Protein AF-A0A067SE62-F1 (afdb_monomer)

Solvent-accessible surface area (backbone atoms only — not comparable to full-atom values): 10789 Å² total; per-residue (Å²): 136,83,83,83,83,81,80,84,72,85,83,83,76,89,75,76,88,80,76,86,76,80,84,86,85,81,83,83,90,75,87,86,83,80,88,85,81,91,82,82,88,75,92,80,85,81,87,78,97,79,78,83,80,63,85,71,52,80,81,38,50,76,70,66,64,79,38,64,70,52,56,50,48,40,60,74,68,62,60,67,89,57,60,67,95,81,40,84,58,52,61,57,51,50,52,51,52,53,58,64,26,71,72,33,28,74,67,50,44,83,46,80,89,42,44,49,62,61,41,44,52,52,16,47,75,69,68,58,72,59,65,64,68,58,55,60,51,41,63,12,40,52,13,71,68,35,63,82,59,26,35,32,79,61,44,64,71,75,66,66,126

pLDDT: mean 72.22, std 21.75, range [31.7, 97.0]

Foldseek 3Di:
DDDDDDDDDDDPDPDDPPDDDDDDDDDDDDDDDDDDDDDDDDDDDDDDPDDPPPVPQVPFAADDLVPVVLVVVCVVVVLDQDDDVNDTDGSLLSVLLVCQDPVVCVQQNHFAPHWPLVSQVSSVVVVSCDPVSLVSQLRHSCNPPPCSNGGRVCNCVVVDD

Secondary structure (DSSP, 8-state):
-PPPPP-PPP-------------------PPPPP--------------------TTGGGSPPP-TT-HHHHHHHHHTT----EETTEEPPHHHHHHHHHTSHHHHHHH---TTSBHHHHHHHHHHTT----HHHHHHHTSHHHHH-HHHHB-TTHHHHS--

Sequence (161 aa):
MPPKKQKEGPLMSYFAVRREVKPIVKKPKVAVQKLGPEVTVKSSKSLNEEERVNCDNDALPFLDEHHPSIVQFTKKYQIGMKRIGGSKLSPAETVLVWFDGWYSDLKYGPGVGMLRVDRWERAQMLGLDPPQIVKTILETKQGVGLYRIREHCMTALVYGN

Mean predicted aligned error: 16.64 Å

Structure (mmCIF, N/CA/C/O backbone):
data_AF-A0A067SE62-F1
#
_entry.id   AF-A0A067SE62-F1
#
loop_
_atom_site.group_PDB
_atom_site.id
_atom_site.type_symbol
_atom_site.label_atom_id
_atom_site.label_alt_id
_atom_site.label_comp_id
_atom_site.label_asym_id
_atom_site.label_entity_id
_atom_site.label_seq_id
_atom_site.pdbx_PDB_ins_code
_atom_site.Cartn_x
_atom_site.Cartn_y
_atom_site.Cartn_z
_atom_site.occupancy
_atom_site.B_iso_or_equiv
_atom_site.auth_seq_id
_atom_site.auth_comp_id
_atom_site.auth_asym_id
_atom_site.auth_atom_id
_atom_site.pdbx_PDB_model_num
ATOM 1 N N . MET A 1 1 ? 31.709 -16.375 53.195 1.00 53.09 1 MET A N 1
ATOM 2 C CA . MET A 1 1 ? 30.730 -15.703 52.310 1.00 53.09 1 MET A CA 1
ATOM 3 C C . MET A 1 1 ? 29.645 -16.705 51.939 1.00 53.09 1 MET A C 1
ATOM 5 O O . MET A 1 1 ? 30.006 -17.730 51.375 1.00 53.09 1 MET A O 1
ATOM 9 N N . PRO A 1 2 ? 28.363 -16.485 52.272 1.00 58.62 2 PRO A N 1
ATOM 10 C CA . PRO A 1 2 ? 27.288 -17.363 51.812 1.00 58.62 2 PRO A CA 1
ATOM 11 C C . PRO A 1 2 ? 26.826 -16.978 50.388 1.00 58.62 2 PRO A C 1
ATOM 13 O O . PRO A 1 2 ? 26.856 -15.790 50.045 1.00 58.62 2 PRO A O 1
ATOM 16 N N . PRO A 1 3 ? 26.394 -17.938 49.549 1.00 57.59 3 PRO A N 1
ATOM 17 C CA . PRO A 1 3 ? 25.921 -17.651 48.198 1.00 57.59 3 PRO A CA 1
ATOM 18 C C . PRO A 1 3 ? 24.547 -16.963 48.215 1.00 57.59 3 PRO A C 1
ATOM 20 O O . PRO A 1 3 ? 23.654 -17.300 48.996 1.00 57.59 3 PRO A O 1
ATOM 23 N N . LYS A 1 4 ? 24.390 -15.963 47.340 1.00 60.66 4 LYS A N 1
ATOM 24 C CA . LYS A 1 4 ? 23.170 -15.162 47.176 1.00 60.66 4 LYS A CA 1
ATOM 25 C C . LYS A 1 4 ? 22.045 -16.032 46.600 1.00 60.66 4 LYS A C 1
ATOM 27 O O . LYS A 1 4 ? 22.181 -16.573 45.509 1.00 60.66 4 LYS A O 1
ATOM 32 N N . LYS A 1 5 ? 20.924 -16.121 47.325 1.00 55.75 5 LYS A N 1
ATOM 33 C CA . LYS A 1 5 ? 19.667 -16.733 46.865 1.00 55.75 5 LYS A CA 1
ATOM 34 C C . LYS A 1 5 ? 19.130 -15.967 45.651 1.00 55.75 5 LYS A C 1
ATOM 36 O O . LYS A 1 5 ? 18.825 -14.779 45.765 1.00 55.75 5 LYS A O 1
ATOM 41 N N . GLN A 1 6 ? 19.001 -16.643 44.513 1.00 53.50 6 GLN A N 1
ATOM 42 C CA . GLN A 1 6 ? 18.228 -16.158 43.372 1.00 53.50 6 GLN A CA 1
ATOM 43 C C . GLN A 1 6 ? 16.741 -16.228 43.745 1.00 53.50 6 GLN A C 1
ATOM 45 O O . GLN A 1 6 ? 16.255 -17.262 44.194 1.00 53.50 6 GLN A O 1
ATOM 50 N N . LYS A 1 7 ? 16.036 -15.098 43.643 1.00 54.22 7 LYS A N 1
ATOM 51 C CA . LYS A 1 7 ? 14.581 -15.039 43.800 1.00 54.22 7 LYS A CA 1
ATOM 52 C C . LYS A 1 7 ? 13.967 -15.305 42.430 1.00 54.22 7 LYS A C 1
ATOM 54 O O . LYS A 1 7 ? 14.077 -14.458 41.547 1.00 54.22 7 LYS A O 1
ATOM 59 N N . GLU A 1 8 ? 13.365 -16.473 42.257 1.00 53.00 8 GLU A N 1
ATOM 60 C CA . GLU A 1 8 ? 12.532 -16.778 41.096 1.00 53.00 8 GLU A CA 1
ATOM 61 C C . GLU A 1 8 ? 11.264 -15.916 41.167 1.00 53.00 8 GLU A C 1
ATOM 63 O O . GLU A 1 8 ? 10.529 -15.939 42.157 1.00 53.00 8 GLU A O 1
ATOM 68 N N . GLY A 1 9 ? 11.066 -15.068 40.157 1.00 50.00 9 GLY A N 1
ATOM 69 C CA . GLY A 1 9 ? 9.851 -14.273 40.002 1.00 50.00 9 GLY A CA 1
ATOM 70 C C . GLY A 1 9 ? 8.692 -15.131 39.474 1.00 50.00 9 GLY A C 1
ATOM 71 O O . GLY A 1 9 ? 8.941 -16.167 38.857 1.00 50.00 9 GLY A O 1
ATOM 72 N N . PRO A 1 10 ? 7.426 -14.729 39.687 1.00 54.22 10 PRO A N 1
ATOM 73 C CA . PRO A 1 10 ? 6.280 -15.561 39.337 1.00 54.22 10 PRO A CA 1
ATOM 74 C C . PRO A 1 10 ? 6.151 -15.737 37.821 1.00 54.22 10 PRO A C 1
ATOM 76 O O . PRO A 1 10 ? 6.066 -14.763 37.070 1.00 54.22 10 PRO A O 1
ATOM 79 N N . LEU A 1 11 ? 6.098 -16.996 37.387 1.00 52.91 11 LEU A N 1
ATOM 80 C CA . LEU A 1 11 ? 5.801 -17.405 36.020 1.00 52.91 11 LEU A CA 1
ATOM 81 C C . LEU A 1 11 ? 4.348 -17.005 35.696 1.00 52.91 11 LEU A C 1
ATOM 83 O O . LEU A 1 11 ? 3.404 -17.634 36.170 1.00 52.91 11 LEU A O 1
ATOM 87 N N . MET A 1 12 ? 4.154 -15.925 34.934 1.00 44.88 12 MET A N 1
ATOM 88 C CA . MET A 1 12 ? 2.826 -15.497 34.480 1.00 44.88 12 MET A CA 1
ATOM 89 C C . MET A 1 12 ? 2.251 -16.537 33.513 1.00 44.88 12 MET A C 1
ATOM 91 O O . MET A 1 12 ? 2.677 -16.669 32.366 1.00 44.88 12 MET A O 1
ATOM 95 N N . SER A 1 13 ? 1.284 -17.302 34.007 1.00 49.16 13 SER A N 1
ATOM 96 C CA . SER A 1 13 ? 0.578 -18.351 33.286 1.00 49.16 13 SER A CA 1
ATOM 97 C C . SER A 1 13 ? -0.427 -17.749 32.292 1.00 49.16 13 SER A C 1
ATOM 99 O O . SER A 1 13 ? -1.484 -17.260 32.688 1.00 49.16 13 SER A O 1
ATOM 101 N N . TYR A 1 14 ? -0.125 -17.809 30.994 1.00 41.81 14 TYR A N 1
ATOM 102 C CA . TYR A 1 14 ? -1.003 -17.364 29.899 1.00 41.81 14 TYR A CA 1
ATOM 103 C C . TYR A 1 14 ? -2.140 -18.364 29.594 1.00 41.81 14 TYR A C 1
ATOM 105 O O . TYR A 1 14 ? -2.350 -18.759 28.446 1.00 41.81 14 TYR A O 1
ATOM 113 N N . PHE A 1 15 ? -2.894 -18.801 30.606 1.00 43.06 15 PHE A N 1
ATOM 114 C CA . PHE A 1 15 ? -4.049 -19.673 30.387 1.00 43.06 15 PHE A CA 1
ATOM 115 C C . PHE A 1 15 ? -5.343 -18.875 30.157 1.00 43.06 15 PHE A C 1
ATOM 117 O O . PHE A 1 15 ? -5.888 -18.245 31.054 1.00 43.06 15 PHE A O 1
ATOM 124 N N . ALA A 1 16 ? -5.836 -18.998 28.922 1.00 47.34 16 ALA A N 1
ATOM 125 C CA . ALA A 1 16 ? -7.239 -19.188 28.548 1.00 47.34 16 ALA A CA 1
ATOM 126 C C . ALA A 1 16 ? -8.273 -18.107 28.929 1.00 47.34 16 ALA A C 1
ATOM 128 O O . ALA A 1 16 ? -9.046 -18.258 29.870 1.00 47.34 16 ALA A O 1
ATOM 129 N N . VAL A 1 17 ? -8.462 -17.127 28.038 1.00 43.50 17 VAL A N 1
ATOM 130 C CA . VAL A 1 17 ? -9.780 -16.491 27.861 1.00 43.50 17 VAL A CA 1
ATOM 131 C C . VAL A 1 17 ? -10.549 -17.292 26.804 1.00 43.50 17 VAL A C 1
ATOM 133 O O . VAL A 1 17 ? -10.515 -16.980 25.614 1.00 43.50 17 VAL A O 1
ATOM 136 N N . ARG A 1 18 ? -11.236 -18.364 27.223 1.00 47.91 18 ARG A N 1
ATOM 137 C CA . ARG A 1 18 ? -12.274 -18.999 26.394 1.00 47.91 18 ARG A CA 1
ATOM 138 C C . ARG A 1 18 ? -13.473 -18.052 26.345 1.00 47.91 18 ARG A C 1
ATOM 140 O O . ARG A 1 18 ? -14.245 -17.982 27.294 1.00 47.91 18 ARG A O 1
ATOM 147 N N . ARG A 1 19 ? -13.635 -17.309 25.247 1.00 52.38 19 ARG A N 1
ATOM 148 C CA . ARG A 1 19 ? -14.911 -16.647 24.945 1.00 52.38 19 ARG A CA 1
ATOM 149 C C . ARG A 1 19 ? -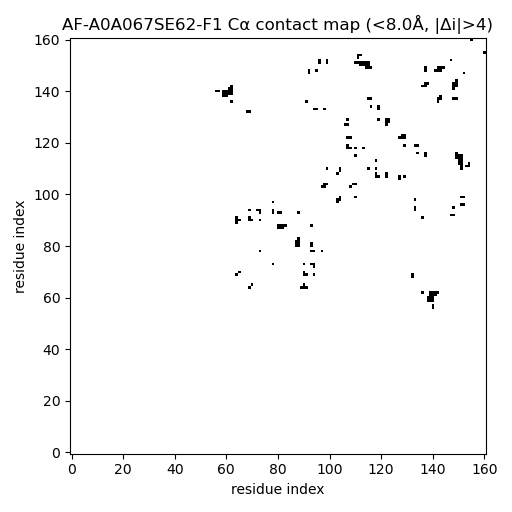15.868 -17.703 24.406 1.00 52.38 19 ARG A C 1
ATOM 151 O O . ARG A 1 19 ? -15.628 -18.263 23.340 1.00 52.38 19 ARG A O 1
ATOM 158 N N . GLU A 1 20 ? -16.930 -17.983 25.149 1.00 43.41 20 GLU A N 1
ATOM 159 C CA . GLU A 1 20 ? -18.038 -18.803 24.668 1.00 43.41 20 GLU A CA 1
ATOM 160 C C . GLU A 1 20 ? -18.758 -18.066 23.533 1.00 43.41 20 GLU A C 1
ATOM 162 O O . GLU A 1 20 ? -19.460 -17.077 23.748 1.00 43.41 20 GLU A O 1
ATOM 167 N N . VAL A 1 21 ? -18.564 -18.534 22.300 1.00 46.62 21 VAL A N 1
ATOM 168 C CA . VAL A 1 21 ? -19.344 -18.082 21.147 1.00 46.62 21 VAL A CA 1
ATOM 169 C C . VAL A 1 21 ? -20.604 -18.939 21.089 1.00 46.62 21 VAL A C 1
ATOM 171 O O . VAL A 1 21 ? -20.550 -20.128 20.778 1.00 46.62 21 VAL A O 1
ATOM 174 N N . LYS A 1 22 ? -21.750 -18.335 21.410 1.00 52.16 22 LYS A N 1
ATOM 175 C CA . LYS A 1 22 ? -23.065 -18.965 21.240 1.00 52.16 22 LYS A CA 1
ATOM 176 C C . LYS A 1 22 ? -23.335 -19.179 19.738 1.00 52.16 22 LYS A C 1
ATOM 178 O O . LYS A 1 22 ? -23.144 -18.239 18.964 1.00 52.16 22 LYS A O 1
ATOM 183 N N . PRO A 1 23 ? -23.783 -20.369 19.300 1.00 45.47 23 PRO A N 1
ATOM 184 C CA . PRO A 1 23 ? -24.020 -20.642 17.887 1.00 45.47 23 PRO A CA 1
ATOM 185 C C . PRO A 1 23 ? -25.265 -19.902 17.382 1.00 45.47 23 PRO A C 1
ATOM 187 O O . PRO A 1 23 ? -26.371 -20.090 17.888 1.00 45.47 23 PRO A O 1
ATOM 190 N N . ILE A 1 24 ? -25.090 -19.081 16.345 1.00 49.88 24 ILE A N 1
ATOM 191 C CA . ILE A 1 24 ? -26.193 -18.466 15.600 1.00 49.88 24 ILE A CA 1
ATOM 192 C C . ILE A 1 24 ? -26.730 -19.508 14.615 1.00 49.88 24 ILE A C 1
ATOM 194 O O . ILE A 1 24 ? -26.132 -19.793 13.579 1.00 49.88 24 ILE A O 1
ATOM 198 N N . VAL A 1 25 ? -27.877 -20.094 14.952 1.00 45.34 25 VAL A N 1
ATOM 199 C CA . VAL A 1 25 ? -28.676 -20.921 14.043 1.00 45.34 25 VAL A CA 1
ATOM 200 C C . VAL A 1 25 ? -29.642 -20.012 13.289 1.00 45.34 25 VAL A C 1
ATOM 202 O O . VAL A 1 25 ? -30.468 -19.357 13.921 1.00 45.34 25 VAL A O 1
ATOM 205 N N . LYS A 1 26 ? -29.560 -20.018 11.951 1.00 45.75 26 LYS A N 1
ATOM 206 C CA . LYS A 1 26 ? -30.680 -20.220 11.000 1.00 45.75 26 LYS A CA 1
ATOM 207 C C . LYS A 1 26 ? -30.191 -19.983 9.562 1.00 45.75 26 LYS A C 1
ATOM 209 O O . LYS A 1 26 ? -30.014 -18.850 9.132 1.00 45.75 26 LYS A O 1
ATOM 214 N N . LYS A 1 27 ? -29.993 -21.075 8.814 1.00 47.47 27 LYS A N 1
ATOM 215 C CA . LYS A 1 27 ? -29.837 -21.056 7.350 1.00 47.47 27 LYS A CA 1
ATOM 216 C C . LYS A 1 27 ? -31.230 -20.999 6.700 1.00 47.47 27 LYS A C 1
ATOM 218 O O . LYS A 1 27 ? -32.090 -21.779 7.118 1.00 47.47 27 LYS A O 1
ATOM 223 N N . PRO A 1 28 ? -31.472 -20.155 5.684 1.00 43.91 28 PRO A N 1
ATOM 224 C CA . PRO A 1 28 ? -32.659 -20.279 4.848 1.00 43.91 28 PRO A CA 1
ATOM 225 C C . PRO A 1 28 ? -32.554 -21.514 3.936 1.00 43.91 28 PRO A C 1
ATOM 227 O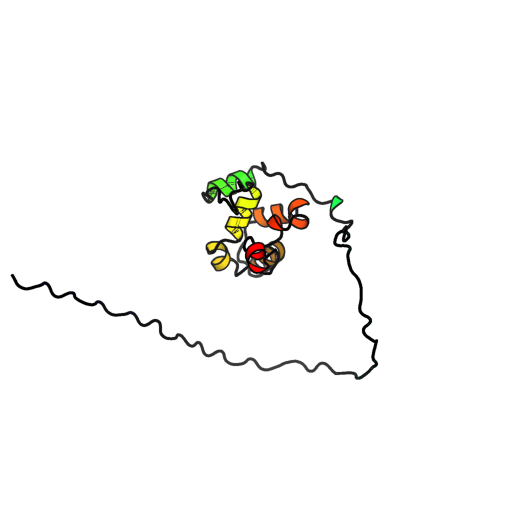 O . PRO A 1 28 ? -31.497 -21.819 3.384 1.00 43.91 28 PRO A O 1
ATOM 230 N N . LYS A 1 29 ? -33.672 -22.239 3.810 1.00 41.25 29 LYS A N 1
ATOM 231 C CA . LYS A 1 29 ? -33.862 -23.372 2.896 1.00 41.25 29 LYS A CA 1
ATOM 232 C C . LYS A 1 29 ? -33.800 -22.867 1.451 1.00 41.25 29 LYS A C 1
ATOM 234 O O . LYS A 1 29 ? -34.710 -22.163 1.026 1.00 41.25 29 LYS A O 1
ATOM 239 N N . VAL A 1 30 ? -32.781 -23.267 0.696 1.00 41.34 30 VAL A N 1
ATOM 240 C CA . VAL A 1 30 ? -32.791 -23.173 -0.771 1.00 41.34 30 VAL A CA 1
ATOM 241 C C . VAL A 1 30 ? -33.040 -24.572 -1.323 1.00 41.34 30 VAL A C 1
ATOM 243 O O . VAL A 1 30 ? -32.396 -25.539 -0.917 1.00 41.34 30 VAL A O 1
ATOM 246 N N . ALA A 1 31 ? -34.053 -24.669 -2.178 1.00 40.59 31 ALA A N 1
ATOM 247 C CA . ALA A 1 31 ? -34.535 -25.902 -2.773 1.00 40.59 31 ALA A CA 1
ATOM 248 C C . ALA A 1 31 ? -33.483 -26.530 -3.700 1.00 40.59 31 ALA A C 1
ATOM 250 O O . ALA A 1 31 ? -32.920 -25.869 -4.569 1.00 40.59 31 ALA A O 1
ATOM 251 N N . VAL A 1 32 ? -33.255 -27.828 -3.509 1.00 38.97 32 VAL A N 1
ATOM 252 C CA . VAL A 1 32 ? -32.447 -28.692 -4.372 1.00 38.97 32 VAL A CA 1
ATOM 253 C C . VAL A 1 32 ? -33.332 -29.191 -5.514 1.00 38.97 32 VAL A C 1
ATOM 255 O O . VAL A 1 32 ? -34.332 -29.860 -5.257 1.00 38.97 32 VAL A O 1
ATOM 258 N N . GLN A 1 33 ? -32.950 -28.914 -6.760 1.00 44.31 33 GLN A N 1
ATOM 259 C CA . GLN A 1 33 ? -33.419 -29.660 -7.933 1.00 44.31 33 GLN A CA 1
ATOM 260 C C . GLN A 1 33 ? -32.297 -30.607 -8.393 1.00 44.31 33 GLN A C 1
ATOM 262 O O . GLN A 1 33 ? -31.120 -30.253 -8.361 1.00 44.31 33 GLN A O 1
ATOM 267 N N . LYS A 1 34 ? -32.664 -31.850 -8.717 1.00 41.28 34 LYS A N 1
ATOM 268 C CA . LYS A 1 34 ? -31.783 -33.005 -8.964 1.00 41.28 34 LYS A CA 1
ATOM 269 C C . LYS A 1 34 ? -31.513 -33.234 -10.465 1.00 41.28 34 LYS A C 1
ATOM 271 O O . LYS A 1 34 ? -32.479 -33.248 -11.213 1.00 41.28 34 LYS A O 1
ATOM 276 N N . LEU A 1 35 ? -30.244 -33.582 -10.768 1.00 35.53 35 LEU A N 1
ATOM 277 C CA . LEU A 1 35 ? -29.695 -34.593 -11.724 1.00 35.53 35 LEU A CA 1
ATOM 278 C C . LEU A 1 35 ? -30.007 -34.428 -13.233 1.00 35.53 35 LEU A C 1
ATOM 280 O O . LEU A 1 35 ? -31.152 -34.206 -13.586 1.00 35.53 35 LEU A O 1
ATOM 284 N N . GLY A 1 36 ? -29.101 -34.595 -14.211 1.00 34.75 36 GLY A N 1
ATOM 285 C CA . GLY A 1 36 ? -27.699 -35.066 -14.354 1.00 34.75 36 GLY A CA 1
ATOM 286 C C . GLY A 1 36 ? -27.282 -34.860 -15.843 1.00 34.75 36 GLY A C 1
ATOM 287 O O . GLY A 1 36 ? -27.880 -33.982 -16.463 1.00 34.75 36 GLY A O 1
ATOM 288 N N . PRO A 1 37 ? -26.394 -35.652 -16.494 1.00 47.47 37 PRO A N 1
ATOM 289 C CA . PRO A 1 37 ? -25.298 -36.492 -16.007 1.00 47.47 37 PRO A CA 1
ATOM 290 C C . PRO A 1 37 ? -23.900 -36.091 -16.568 1.00 47.47 37 PRO A C 1
ATOM 292 O O . PRO A 1 37 ? -23.769 -35.417 -17.583 1.00 47.47 37 PRO A O 1
ATOM 295 N N . GLU A 1 38 ? -22.866 -36.542 -15.855 1.00 34.44 38 GLU A N 1
ATOM 296 C CA . GLU A 1 38 ? -21.595 -37.104 -16.352 1.00 34.44 38 GLU A CA 1
ATOM 297 C C . GLU A 1 38 ? -20.992 -36.556 -17.666 1.00 34.44 38 GLU A C 1
ATOM 299 O O . GLU A 1 38 ? -21.341 -36.982 -18.764 1.00 34.44 38 GLU A O 1
ATOM 304 N N . VAL A 1 39 ? -19.973 -35.694 -17.547 1.00 34.25 39 VAL A N 1
ATOM 305 C CA . VAL A 1 39 ? -19.010 -35.451 -18.632 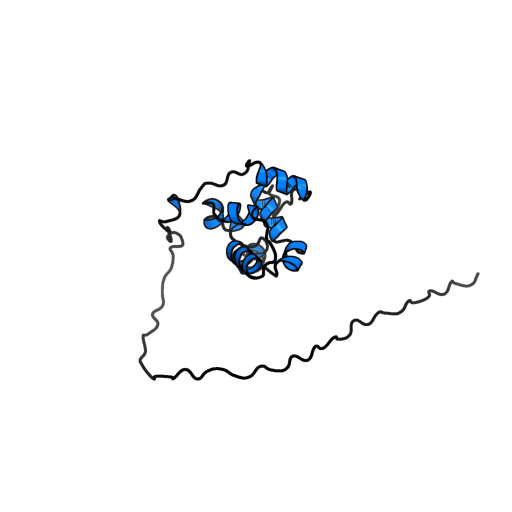1.00 34.25 39 VAL A CA 1
ATOM 306 C C . VAL A 1 39 ? -17.629 -35.901 -18.173 1.00 34.25 39 VAL A C 1
ATOM 308 O O . VAL A 1 39 ? -17.034 -35.369 -17.237 1.00 34.25 39 VAL A O 1
ATOM 311 N N . THR A 1 40 ? -17.164 -36.934 -18.862 1.00 31.70 40 THR A N 1
ATOM 312 C CA . THR A 1 40 ? -15.870 -37.602 -18.773 1.00 31.70 40 THR A CA 1
ATOM 313 C C . THR A 1 40 ? -14.683 -36.644 -18.735 1.00 31.70 40 THR A C 1
ATOM 315 O O . THR A 1 40 ? -14.478 -35.837 -19.641 1.00 31.70 40 THR A O 1
ATOM 318 N N . VAL A 1 41 ? -13.845 -36.845 -17.720 1.00 36.62 41 VAL A N 1
ATOM 319 C CA . VAL A 1 41 ? -12.475 -36.342 -17.622 1.00 36.62 41 VAL A CA 1
ATOM 320 C C . VAL A 1 41 ? -11.660 -36.872 -18.803 1.00 36.62 41 VAL A C 1
ATOM 322 O O . VAL A 1 41 ? -11.477 -38.081 -18.945 1.00 36.62 41 VAL A O 1
ATOM 325 N N . LYS A 1 42 ? -11.118 -35.969 -19.624 1.00 34.19 42 LYS A N 1
ATOM 326 C CA . LYS A 1 42 ? -9.979 -36.265 -20.497 1.00 34.19 42 LYS A CA 1
ATOM 327 C C . LYS A 1 42 ? -8.799 -35.391 -20.103 1.00 34.19 42 LYS A C 1
ATOM 329 O O . LYS A 1 42 ? -8.780 -34.184 -20.305 1.00 34.19 42 LYS A O 1
ATOM 334 N N . SER A 1 43 ? -7.826 -36.078 -19.520 1.00 35.22 43 SER A N 1
ATOM 335 C CA . SER A 1 43 ? -6.429 -35.694 -19.408 1.00 35.22 43 SER A CA 1
ATOM 336 C C . SER A 1 43 ? -5.867 -35.240 -20.760 1.00 35.22 43 SER A C 1
ATOM 338 O O . SER A 1 43 ? -6.020 -35.946 -21.758 1.00 35.22 43 SER A O 1
ATOM 340 N N . SER A 1 44 ? -5.188 -34.093 -20.792 1.00 38.28 44 SER A N 1
ATOM 341 C CA . SER A 1 44 ? -3.742 -33.988 -21.062 1.00 38.28 44 SER A CA 1
ATOM 342 C C . SER A 1 44 ? -3.347 -32.655 -21.715 1.00 38.28 44 SER A C 1
ATOM 344 O O . SER A 1 44 ? -4.081 -32.118 -22.538 1.00 38.28 44 SER A O 1
ATOM 346 N N . LYS A 1 45 ? -2.111 -32.239 -21.385 1.00 35.22 45 LYS A N 1
ATOM 347 C CA . LYS A 1 45 ? -1.212 -31.299 -22.089 1.00 35.22 45 LYS A CA 1
ATOM 348 C C . LYS A 1 45 ? -1.492 -29.803 -21.896 1.00 35.22 45 LYS A C 1
ATOM 350 O O . LYS A 1 45 ? -2.512 -29.287 -22.314 1.00 35.22 45 LYS A O 1
ATOM 355 N N . SER A 1 46 ? -0.698 -29.126 -21.065 1.00 37.94 46 SER A N 1
ATOM 356 C CA . SER A 1 46 ? 0.690 -28.650 -21.266 1.00 37.94 46 SER A CA 1
ATOM 357 C C . SER A 1 46 ? 0.733 -27.305 -21.981 1.00 37.94 46 SER A C 1
ATOM 359 O O . SER A 1 46 ? 0.395 -27.251 -23.157 1.00 37.94 46 SER A O 1
ATOM 361 N N . LEU A 1 47 ? 1.264 -26.321 -21.247 1.00 45.53 47 LEU A N 1
ATOM 362 C CA . LEU A 1 47 ? 1.812 -25.036 -21.681 1.00 45.53 47 LEU A CA 1
ATOM 363 C C . LEU A 1 47 ? 0.839 -24.116 -22.428 1.00 45.53 47 LEU A C 1
ATOM 365 O O . LEU A 1 47 ? 0.368 -24.433 -23.511 1.00 45.53 47 LEU A O 1
ATOM 369 N N . ASN A 1 48 ? 0.556 -22.972 -21.800 1.00 38.66 48 ASN A N 1
ATOM 370 C CA . ASN A 1 48 ? 0.818 -21.628 -22.324 1.00 38.66 48 ASN A CA 1
ATOM 371 C C . ASN A 1 48 ? 0.522 -20.645 -21.180 1.00 38.66 48 ASN A C 1
ATOM 373 O O . ASN A 1 48 ? -0.628 -20.326 -20.892 1.00 38.66 48 ASN A O 1
ATOM 377 N N . GLU A 1 49 ? 1.576 -20.237 -20.473 1.00 53.19 49 GLU A N 1
ATOM 378 C CA . GLU A 1 49 ? 1.523 -19.349 -19.298 1.00 53.19 49 GLU A CA 1
ATOM 379 C C . GLU A 1 49 ? 1.511 -17.856 -19.682 1.00 53.19 49 GLU A C 1
ATOM 381 O O . GLU A 1 49 ? 1.609 -16.976 -18.834 1.00 53.19 49 GLU A O 1
ATOM 386 N N . GLU A 1 50 ? 1.337 -17.556 -20.968 1.00 51.81 50 GLU A N 1
ATOM 387 C CA . GLU A 1 50 ? 1.269 -16.205 -21.513 1.00 51.81 50 GLU A CA 1
ATOM 388 C C . GLU A 1 50 ? 0.014 -16.075 -22.375 1.00 51.81 50 GLU A C 1
ATOM 390 O O . GLU A 1 50 ? 0.077 -16.303 -23.571 1.00 51.81 50 GLU A O 1
ATOM 395 N N . GLU A 1 51 ? -1.139 -15.794 -21.759 1.00 47.50 51 GLU A N 1
ATOM 396 C CA . GLU A 1 51 ? -2.253 -15.037 -22.365 1.00 47.50 51 GLU A CA 1
ATOM 397 C C . GLU A 1 51 ? -3.472 -15.029 -21.431 1.00 47.50 51 GLU A C 1
ATOM 399 O O . GLU A 1 51 ? -4.435 -15.784 -21.549 1.00 47.50 51 GLU A O 1
ATOM 404 N N . ARG A 1 52 ? -3.466 -14.076 -20.501 1.00 43.84 52 ARG A N 1
ATOM 405 C CA . ARG A 1 52 ? -4.676 -13.290 -20.245 1.00 43.84 52 ARG A CA 1
ATOM 406 C C . ARG A 1 52 ? -4.307 -11.826 -20.391 1.00 43.84 52 ARG A C 1
ATOM 408 O O . ARG A 1 52 ? -4.122 -11.113 -19.409 1.00 43.84 52 ARG A O 1
ATOM 415 N N . VAL A 1 53 ? -4.161 -11.400 -21.644 1.00 47.34 53 VAL A N 1
ATOM 416 C CA . VAL A 1 53 ? -4.205 -9.983 -22.003 1.00 47.34 53 VAL A CA 1
ATOM 417 C C . VAL A 1 53 ? -5.612 -9.506 -21.663 1.00 47.34 53 VAL A C 1
ATOM 419 O O . VAL A 1 53 ? -6.559 -9.732 -22.409 1.00 47.34 53 VAL A O 1
ATOM 422 N N . ASN A 1 54 ? -5.768 -8.913 -20.481 1.00 53.03 54 ASN A N 1
ATOM 423 C CA . ASN A 1 54 ? -6.972 -8.162 -20.167 1.00 53.03 54 ASN A CA 1
ATOM 424 C C . ASN A 1 54 ? -6.839 -6.833 -20.920 1.00 53.03 54 ASN A C 1
ATOM 426 O O . ASN A 1 54 ? -6.021 -5.988 -20.544 1.00 53.03 54 ASN A O 1
ATOM 430 N N . CYS A 1 55 ? -7.590 -6.702 -22.012 1.00 43.28 55 CYS A N 1
ATOM 431 C CA . CYS A 1 55 ? -7.598 -5.572 -22.947 1.00 43.28 55 CYS A CA 1
ATOM 432 C C . CYS A 1 55 ? -7.980 -4.219 -22.313 1.00 43.28 55 CYS A C 1
ATOM 434 O O . CYS A 1 55 ? -7.886 -3.188 -22.969 1.00 43.28 55 CYS A O 1
ATOM 436 N N . ASP A 1 56 ? -8.338 -4.204 -21.029 1.00 57.28 56 ASP A N 1
ATOM 437 C CA . ASP A 1 56 ? -8.726 -2.999 -20.290 1.00 57.28 56 ASP A CA 1
ATOM 438 C C . ASP A 1 56 ? -7.555 -2.331 -19.538 1.00 57.28 56 ASP A C 1
ATOM 440 O O . ASP A 1 56 ? -7.698 -1.230 -19.005 1.00 57.28 56 ASP A O 1
ATOM 444 N N . ASN A 1 57 ? -6.369 -2.955 -19.496 1.00 58.69 57 ASN A N 1
ATOM 445 C CA . ASN A 1 57 ? -5.211 -2.400 -18.776 1.00 58.69 57 ASN A CA 1
ATOM 446 C C . ASN A 1 57 ? -4.523 -1.234 -19.502 1.00 58.69 57 ASN A C 1
ATOM 448 O O . ASN A 1 57 ? -3.748 -0.499 -18.882 1.00 58.69 57 ASN A O 1
ATOM 452 N N . ASP A 1 58 ? -4.781 -1.032 -20.796 1.00 63.62 58 ASP A N 1
ATOM 453 C CA . ASP A 1 58 ? -4.118 0.029 -21.558 1.00 63.62 58 ASP A CA 1
ATOM 454 C C . ASP A 1 58 ? -4.521 1.434 -21.106 1.00 63.62 58 ASP A C 1
ATOM 456 O O . ASP A 1 58 ? -3.705 2.356 -21.209 1.00 63.62 58 ASP A O 1
ATOM 460 N N . ALA A 1 59 ? -5.715 1.566 -20.522 1.00 82.62 59 ALA A N 1
ATOM 461 C CA . ALA A 1 59 ? -6.257 2.813 -19.994 1.00 82.62 59 ALA A CA 1
ATOM 462 C C . ALA A 1 59 ? -5.732 3.188 -18.593 1.00 82.62 59 ALA A C 1
ATOM 464 O O . ALA A 1 59 ? -5.965 4.311 -18.144 1.00 82.62 59 ALA A O 1
ATOM 465 N N . LEU A 1 60 ? -5.030 2.290 -17.886 1.00 83.62 60 LEU A N 1
ATOM 466 C CA . LEU A 1 60 ? -4.519 2.587 -16.544 1.00 83.62 60 LEU A CA 1
ATOM 467 C C . LEU A 1 60 ? -3.280 3.497 -16.598 1.00 83.62 60 LEU A C 1
ATOM 469 O O . LEU A 1 60 ? -2.455 3.374 -17.507 1.00 83.62 60 LEU A O 1
ATOM 473 N N . PRO A 1 61 ? -3.088 4.396 -15.619 1.00 89.12 61 PRO A N 1
ATOM 474 C CA . PRO A 1 61 ? -1.890 5.219 -15.553 1.00 89.12 61 PRO A CA 1
ATOM 475 C C . PRO A 1 61 ? -0.655 4.371 -15.219 1.00 89.12 61 PRO A C 1
ATOM 477 O O . PRO A 1 61 ? -0.725 3.370 -14.499 1.00 89.12 61 PRO A O 1
ATOM 480 N N . PHE A 1 62 ? 0.506 4.793 -15.720 1.00 91.38 62 PHE A N 1
ATOM 481 C CA . PHE A 1 62 ? 1.780 4.255 -15.253 1.00 91.38 62 PHE A CA 1
ATOM 482 C C . PHE A 1 62 ? 2.081 4.759 -13.839 1.00 91.38 62 PHE A C 1
ATOM 484 O O . PHE A 1 62 ? 1.795 5.904 -13.494 1.00 91.38 62 PHE A O 1
ATOM 491 N N . LEU A 1 63 ? 2.690 3.896 -13.031 1.00 90.25 63 LEU A N 1
ATOM 492 C CA . LEU A 1 63 ? 3.183 4.244 -11.707 1.00 90.25 63 LEU A CA 1
ATOM 493 C C . LEU A 1 63 ? 4.327 5.254 -11.808 1.00 90.25 63 LEU A C 1
ATOM 495 O O . LEU A 1 63 ? 5.396 4.935 -12.328 1.00 90.25 63 LEU A O 1
ATOM 499 N N . ASP A 1 64 ? 4.101 6.447 -11.263 1.00 88.94 64 ASP A N 1
ATOM 500 C CA . ASP A 1 64 ? 5.141 7.446 -11.042 1.00 88.94 64 ASP A CA 1
ATOM 501 C C . ASP A 1 64 ? 5.784 7.226 -9.667 1.00 88.94 64 ASP A C 1
ATOM 503 O O . ASP A 1 64 ? 5.252 7.625 -8.628 1.00 88.94 64 ASP A O 1
ATOM 507 N N . GLU A 1 65 ? 6.946 6.575 -9.656 1.00 83.50 65 GLU A N 1
ATOM 508 C CA . GLU A 1 65 ? 7.705 6.291 -8.432 1.00 83.50 65 GLU A CA 1
ATOM 509 C C . GLU A 1 65 ? 8.218 7.555 -7.726 1.00 83.50 65 GLU A C 1
ATOM 511 O O . GLU A 1 65 ? 8.499 7.528 -6.524 1.00 83.50 65 GLU A O 1
ATOM 516 N N . HIS A 1 66 ? 8.331 8.664 -8.459 1.00 83.94 66 HIS A N 1
ATOM 517 C CA . HIS A 1 66 ? 8.828 9.939 -7.955 1.00 83.94 66 HIS A CA 1
ATOM 518 C C . HIS A 1 66 ? 7.707 10.885 -7.527 1.00 83.94 66 HIS A C 1
ATOM 520 O O . HIS A 1 66 ? 7.992 12.003 -7.083 1.00 83.94 66 HIS A O 1
ATOM 526 N N . HIS A 1 67 ? 6.451 10.433 -7.579 1.00 88.50 67 HIS A N 1
ATOM 527 C CA . HIS A 1 67 ? 5.318 11.249 -7.185 1.00 88.50 67 HIS A CA 1
ATOM 528 C C . HIS A 1 67 ? 5.494 11.765 -5.741 1.00 88.50 67 HIS A C 1
ATOM 530 O O . HIS A 1 67 ? 5.764 10.977 -4.819 1.00 88.50 67 HIS A O 1
ATOM 536 N N . PRO A 1 68 ? 5.312 13.077 -5.487 1.00 88.38 68 PRO A N 1
ATOM 537 C CA . PRO A 1 68 ? 5.618 13.691 -4.197 1.00 88.38 68 PRO A CA 1
ATOM 538 C C . PRO A 1 68 ? 4.870 13.038 -3.032 1.00 88.38 68 PRO A C 1
ATOM 540 O O . PRO A 1 68 ? 5.432 12.923 -1.945 1.00 88.38 68 PRO A O 1
ATOM 543 N N . SER A 1 69 ? 3.649 12.538 -3.242 1.00 90.38 69 SER A N 1
ATOM 544 C CA . SER A 1 69 ? 2.886 11.840 -2.196 1.00 90.38 69 SER A CA 1
ATOM 545 C C . SER A 1 69 ? 3.551 10.541 -1.727 1.00 90.38 69 SER A C 1
ATOM 547 O O . SER A 1 69 ? 3.521 10.251 -0.533 1.00 90.38 69 SER A O 1
ATOM 549 N N . ILE A 1 70 ? 4.192 9.780 -2.623 1.00 89.88 70 ILE A N 1
ATOM 550 C CA . ILE A 1 70 ? 4.906 8.539 -2.266 1.00 89.88 70 ILE A CA 1
ATOM 551 C C . ILE A 1 70 ? 6.158 8.889 -1.456 1.00 89.88 70 ILE A C 1
ATOM 553 O O . ILE A 1 70 ? 6.418 8.324 -0.388 1.00 89.88 70 ILE A O 1
ATOM 557 N N . VAL A 1 71 ? 6.910 9.887 -1.920 1.00 87.88 71 VAL A N 1
ATOM 558 C CA . VAL A 1 71 ? 8.132 10.354 -1.252 1.00 87.88 71 VAL A CA 1
ATOM 559 C C . VAL A 1 71 ? 7.823 10.952 0.126 1.00 87.88 71 VAL A C 1
ATOM 561 O O . VAL A 1 71 ? 8.535 10.699 1.096 1.00 87.88 71 VAL A O 1
ATOM 564 N N . GLN A 1 72 ? 6.747 11.726 0.253 1.00 91.00 72 GLN A N 1
ATOM 565 C CA . GLN A 1 72 ? 6.305 12.269 1.538 1.00 91.00 72 GLN A CA 1
ATOM 566 C C . GLN A 1 72 ? 5.843 11.165 2.489 1.00 91.00 72 GLN A C 1
ATOM 568 O O . GLN A 1 72 ? 6.179 11.209 3.670 1.00 91.00 72 GLN A O 1
ATOM 573 N N . PHE A 1 73 ? 5.115 10.162 1.990 1.00 91.06 73 PHE A N 1
ATOM 574 C CA . PHE A 1 73 ? 4.649 9.047 2.810 1.00 91.06 73 PHE A CA 1
ATOM 575 C C . PHE A 1 73 ? 5.818 8.246 3.393 1.00 91.06 73 PHE A C 1
ATOM 577 O O . PHE A 1 73 ? 5.874 8.011 4.600 1.00 91.06 73 PHE A O 1
ATOM 584 N N . THR A 1 74 ? 6.788 7.881 2.554 1.00 88.69 74 THR A N 1
ATOM 585 C CA . THR A 1 74 ? 7.978 7.129 2.987 1.00 88.69 74 THR A CA 1
ATOM 586 C C . THR A 1 74 ? 8.791 7.889 4.035 1.00 88.69 74 THR A C 1
ATOM 588 O O . THR A 1 74 ? 9.190 7.301 5.042 1.00 88.69 74 THR A O 1
ATOM 591 N N . LYS A 1 75 ? 8.952 9.209 3.868 1.00 87.69 75 LYS A N 1
ATOM 592 C CA . LYS A 1 75 ? 9.584 10.088 4.867 1.00 87.69 75 LYS A CA 1
ATOM 593 C C . LYS A 1 75 ? 8.775 10.185 6.162 1.00 87.69 75 LYS A C 1
ATOM 595 O O . LYS A 1 75 ? 9.348 10.056 7.241 1.00 87.69 75 LYS A O 1
ATOM 600 N N . LYS A 1 76 ? 7.454 10.381 6.068 1.00 87.94 76 LYS A N 1
ATOM 601 C CA . LYS A 1 76 ? 6.547 10.554 7.218 1.00 87.94 76 LYS A CA 1
ATOM 602 C C . LYS A 1 76 ? 6.604 9.370 8.177 1.00 87.94 76 LYS A C 1
ATOM 604 O O . LYS A 1 76 ? 6.662 9.568 9.385 1.00 87.94 76 LYS A O 1
ATOM 609 N N . TYR A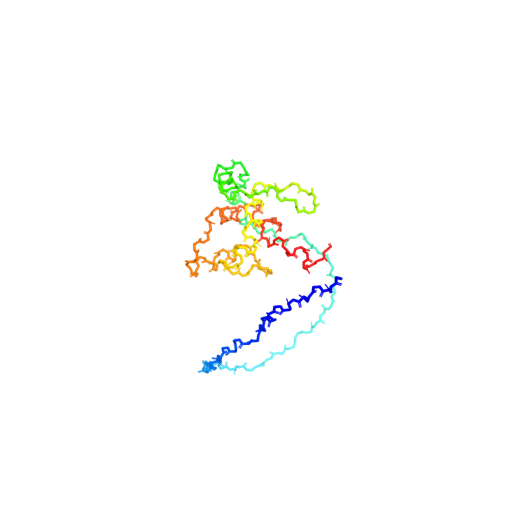 1 77 ? 6.587 8.155 7.639 1.00 82.12 77 TYR A N 1
ATOM 610 C CA . TYR A 1 77 ? 6.597 6.930 8.439 1.00 82.12 77 TYR A CA 1
ATOM 611 C C . TYR A 1 77 ? 8.004 6.381 8.687 1.00 82.12 77 TYR A C 1
ATOM 613 O O . TYR A 1 77 ? 8.126 5.277 9.212 1.00 82.12 77 TYR A O 1
ATOM 621 N N . GLN A 1 78 ? 9.049 7.132 8.305 1.00 78.25 78 GLN A N 1
ATOM 622 C CA . GLN A 1 78 ? 10.454 6.729 8.413 1.00 78.25 78 GLN A CA 1
ATOM 623 C C . GLN A 1 78 ? 10.660 5.281 7.953 1.00 78.25 78 GLN A C 1
ATOM 625 O O . GLN A 1 78 ? 11.337 4.489 8.612 1.00 78.25 78 GLN A O 1
ATOM 630 N N . ILE A 1 79 ? 10.016 4.914 6.838 1.00 78.44 79 ILE A N 1
ATOM 631 C CA . ILE A 1 79 ? 10.065 3.549 6.321 1.00 78.44 79 ILE A CA 1
ATOM 632 C C . ILE A 1 79 ? 11.475 3.361 5.772 1.00 78.44 79 ILE A C 1
ATOM 634 O O . ILE A 1 79 ? 11.772 3.741 4.641 1.00 78.44 79 ILE A O 1
ATOM 638 N N . GLY A 1 80 ? 12.372 2.846 6.614 1.00 64.56 80 GLY A N 1
ATOM 639 C CA . GLY A 1 80 ? 13.742 2.552 6.220 1.00 64.56 80 GLY A CA 1
ATOM 640 C C . GLY A 1 80 ? 13.730 1.627 5.009 1.00 64.56 80 GLY A C 1
ATOM 641 O O . GLY A 1 80 ? 12.898 0.719 4.943 1.00 64.56 80 GLY A O 1
ATOM 642 N N . MET A 1 81 ? 14.633 1.866 4.052 1.00 61.12 81 MET A N 1
ATOM 643 C CA . MET A 1 81 ? 14.785 1.031 2.858 1.00 61.12 81 MET A CA 1
ATOM 644 C C . MET A 1 81 ? 14.981 -0.427 3.278 1.00 61.12 81 MET A C 1
ATOM 646 O O . MET A 1 81 ? 16.085 -0.851 3.629 1.00 61.12 81 MET A O 1
ATOM 650 N N . LYS A 1 82 ? 13.894 -1.198 3.254 1.00 63.81 82 LYS A N 1
ATOM 651 C CA . LYS A 1 82 ? 13.956 -2.642 3.423 1.00 63.81 82 LYS A CA 1
ATOM 652 C C . LYS A 1 82 ? 14.592 -3.208 2.167 1.00 63.81 82 LYS A C 1
ATOM 654 O O . LYS A 1 82 ? 14.310 -2.757 1.061 1.00 63.81 82 LYS A O 1
ATOM 659 N N . ARG A 1 83 ? 15.473 -4.184 2.348 1.00 66.06 83 ARG A N 1
ATOM 660 C CA . ARG A 1 83 ? 15.923 -5.047 1.260 1.00 66.06 83 ARG A CA 1
ATOM 661 C C . ARG A 1 83 ? 15.107 -6.322 1.359 1.00 66.06 83 ARG A C 1
ATOM 663 O O . ARG A 1 83 ? 15.124 -6.965 2.406 1.00 66.06 83 ARG A O 1
ATOM 670 N N . ILE A 1 84 ? 14.395 -6.673 0.298 1.00 65.94 84 ILE A N 1
ATOM 671 C CA . ILE A 1 84 ? 13.792 -7.999 0.150 1.00 65.94 84 ILE A CA 1
ATOM 672 C C . ILE A 1 84 ? 14.675 -8.742 -0.849 1.00 65.94 84 ILE A C 1
ATOM 674 O O . ILE A 1 84 ? 14.924 -8.236 -1.940 1.00 65.94 84 ILE A O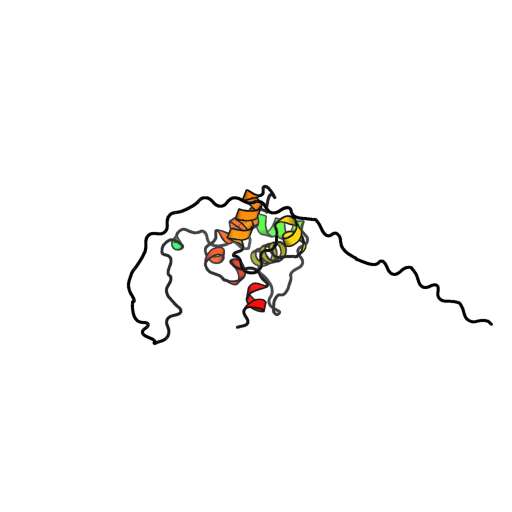 1
ATOM 678 N N . GLY A 1 85 ? 15.238 -9.883 -0.444 1.00 66.25 85 GLY A N 1
ATOM 679 C CA . GLY A 1 85 ? 16.131 -10.672 -1.304 1.00 66.25 85 GLY A CA 1
ATOM 680 C C . GLY A 1 85 ? 17.443 -9.977 -1.701 1.00 66.25 85 GLY A C 1
ATOM 681 O O . GLY A 1 85 ? 18.035 -10.331 -2.710 1.00 66.25 85 GLY A O 1
ATOM 682 N N . GLY A 1 86 ? 17.896 -8.963 -0.952 1.00 71.69 86 GLY A N 1
ATOM 683 C CA . GLY A 1 86 ? 19.128 -8.213 -1.249 1.00 71.69 86 GLY A CA 1
ATOM 684 C C . GLY A 1 86 ? 18.960 -7.046 -2.234 1.00 71.69 86 GLY A C 1
ATOM 685 O O . GLY A 1 86 ? 19.831 -6.174 -2.281 1.00 71.69 86 GLY A O 1
ATOM 686 N N . SER A 1 87 ? 17.825 -6.961 -2.931 1.00 76.06 87 SER A N 1
ATOM 687 C CA . SER A 1 87 ? 17.509 -5.878 -3.868 1.00 76.06 87 SER A CA 1
ATOM 688 C C . SER A 1 87 ? 17.006 -4.621 -3.150 1.00 76.06 87 SER A C 1
ATOM 690 O O . SER A 1 87 ? 16.350 -4.698 -2.106 1.00 76.06 87 SER A O 1
ATOM 692 N N . LYS A 1 88 ? 17.317 -3.442 -3.705 1.00 80.62 88 LYS A N 1
ATOM 693 C CA . LYS A 1 88 ? 16.741 -2.166 -3.250 1.00 80.62 88 LYS A CA 1
ATOM 694 C C . LYS A 1 88 ? 15.291 -2.096 -3.717 1.00 80.62 88 LYS A C 1
ATOM 696 O O . LYS A 1 88 ? 15.033 -2.315 -4.895 1.00 80.62 88 LYS A O 1
ATOM 701 N N . LEU A 1 89 ? 14.382 -1.779 -2.802 1.00 84.38 89 LEU A N 1
ATOM 702 C CA . LEU A 1 89 ? 12.977 -1.583 -3.134 1.00 84.38 89 LEU A CA 1
ATOM 703 C C . LEU A 1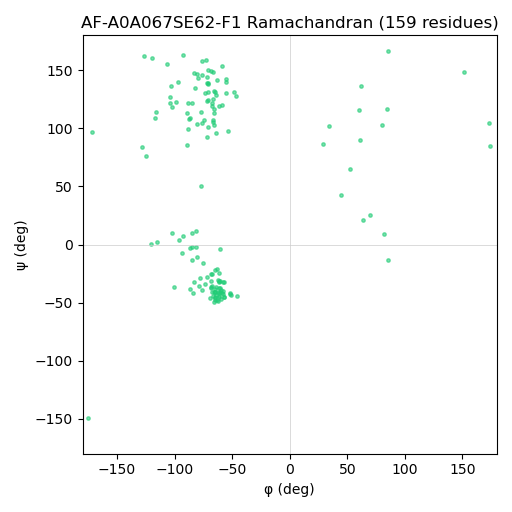 89 ? 12.749 -0.201 -3.738 1.00 84.38 89 LEU A C 1
ATOM 705 O O . LEU A 1 89 ? 13.344 0.786 -3.295 1.00 84.38 89 LEU A O 1
ATOM 709 N N . SER A 1 90 ? 11.838 -0.143 -4.705 1.00 89.25 90 SER A N 1
ATOM 710 C CA . SER A 1 90 ? 11.263 1.112 -5.184 1.00 89.25 90 SER A CA 1
ATOM 711 C C . SER A 1 90 ? 10.566 1.859 -4.030 1.00 89.25 90 SER A C 1
ATOM 713 O O . SER A 1 90 ? 10.088 1.229 -3.073 1.00 89.25 90 SER A O 1
ATOM 715 N N . PRO A 1 91 ? 10.453 3.201 -4.081 1.00 90.12 91 PRO A N 1
ATOM 716 C CA . PRO A 1 91 ? 9.641 3.959 -3.131 1.00 90.12 91 PRO A CA 1
ATOM 717 C C . PRO A 1 91 ? 8.205 3.431 -3.014 1.00 90.12 91 PRO A C 1
ATOM 719 O O . PRO A 1 91 ? 7.695 3.297 -1.902 1.00 90.12 91 PRO A O 1
ATOM 722 N N . ALA A 1 92 ? 7.573 3.065 -4.131 1.00 91.62 92 ALA A N 1
ATOM 723 C CA . ALA A 1 92 ? 6.213 2.530 -4.132 1.00 91.62 92 ALA A CA 1
ATOM 724 C C . ALA A 1 92 ? 6.142 1.156 -3.448 1.00 91.62 92 ALA A C 1
ATOM 726 O O . ALA A 1 92 ? 5.295 0.924 -2.587 1.00 91.62 92 ALA A O 1
ATOM 727 N N . GLU A 1 93 ? 7.088 0.267 -3.752 1.00 90.81 93 GLU A N 1
ATOM 728 C CA . GLU A 1 93 ? 7.203 -1.038 -3.089 1.00 90.81 93 GLU A CA 1
ATOM 729 C C . GLU A 1 93 ? 7.448 -0.884 -1.585 1.00 90.81 93 GLU A C 1
ATOM 731 O O . GLU A 1 93 ? 6.893 -1.628 -0.784 1.00 90.81 93 GLU A O 1
ATOM 736 N N . THR A 1 94 ? 8.229 0.118 -1.181 1.00 90.81 94 THR A N 1
ATOM 737 C CA . THR A 1 94 ? 8.491 0.424 0.230 1.00 90.81 94 THR A CA 1
ATOM 738 C C . THR A 1 94 ? 7.202 0.789 0.975 1.00 90.81 94 THR A C 1
ATOM 740 O O . THR A 1 94 ? 6.977 0.304 2.087 1.00 90.81 94 THR A O 1
ATOM 743 N N . VAL A 1 95 ? 6.321 1.584 0.354 1.00 92.69 95 VAL A N 1
ATOM 744 C CA . VAL A 1 95 ? 4.982 1.889 0.892 1.00 92.69 95 VAL A CA 1
ATOM 745 C C . VAL A 1 95 ? 4.142 0.618 1.034 1.00 92.69 95 VAL A C 1
ATOM 747 O O . VAL A 1 95 ? 3.523 0.402 2.076 1.00 92.69 95 VAL A O 1
ATOM 750 N N . LEU A 1 96 ? 4.147 -0.250 0.021 1.00 93.62 96 LEU A N 1
ATOM 751 C CA . LEU A 1 96 ? 3.369 -1.490 0.038 1.00 93.62 96 LEU A CA 1
ATOM 752 C C . LEU A 1 96 ? 3.887 -2.501 1.066 1.00 93.62 96 LEU A C 1
ATOM 754 O O . LEU A 1 96 ? 3.100 -3.131 1.761 1.00 93.62 96 LEU A O 1
ATOM 758 N N . VAL A 1 97 ? 5.201 -2.608 1.249 1.00 91.12 97 VAL A N 1
ATOM 759 C CA . VAL A 1 97 ? 5.801 -3.469 2.281 1.00 91.12 97 VAL A CA 1
ATOM 760 C C . VAL A 1 97 ? 5.526 -2.950 3.688 1.00 91.12 97 VAL A C 1
ATOM 762 O O . VAL A 1 97 ? 5.409 -3.735 4.628 1.00 91.12 97 VAL A O 1
ATOM 765 N N . TRP A 1 98 ? 5.412 -1.634 3.866 1.00 91.56 98 TRP A N 1
ATOM 766 C CA . TRP A 1 98 ? 4.905 -1.078 5.118 1.00 91.56 98 TRP A CA 1
ATOM 767 C C . TRP A 1 98 ? 3.436 -1.460 5.344 1.00 91.56 98 TRP A C 1
ATOM 769 O O . TRP A 1 98 ? 3.080 -1.851 6.457 1.00 91.56 98 TRP A O 1
ATOM 779 N N . PHE A 1 99 ? 2.613 -1.427 4.291 1.00 94.00 99 PHE A N 1
ATOM 780 C CA . PHE A 1 99 ? 1.205 -1.836 4.341 1.00 94.00 99 PHE A CA 1
ATOM 781 C C . PHE A 1 99 ? 1.014 -3.346 4.564 1.00 94.00 99 PHE A C 1
ATOM 783 O O . PHE A 1 99 ? 0.012 -3.757 5.138 1.00 94.00 99 PHE A O 1
ATOM 790 N N . ASP A 1 100 ? 1.983 -4.170 4.193 1.00 92.12 100 ASP A N 1
ATOM 791 C CA . ASP A 1 100 ? 2.002 -5.607 4.491 1.00 92.12 100 ASP A CA 1
ATOM 792 C C . ASP A 1 100 ? 2.619 -5.936 5.861 1.00 92.12 100 ASP A C 1
ATOM 794 O O . ASP A 1 100 ? 2.724 -7.094 6.259 1.00 92.12 100 ASP A O 1
ATOM 798 N N . GLY A 1 101 ? 3.117 -4.928 6.576 1.00 89.44 101 GLY A N 1
ATOM 799 C CA . GLY A 1 101 ? 3.781 -5.128 7.853 1.00 89.44 101 GLY A CA 1
ATOM 800 C C . GLY A 1 101 ? 2.810 -5.484 8.979 1.00 89.44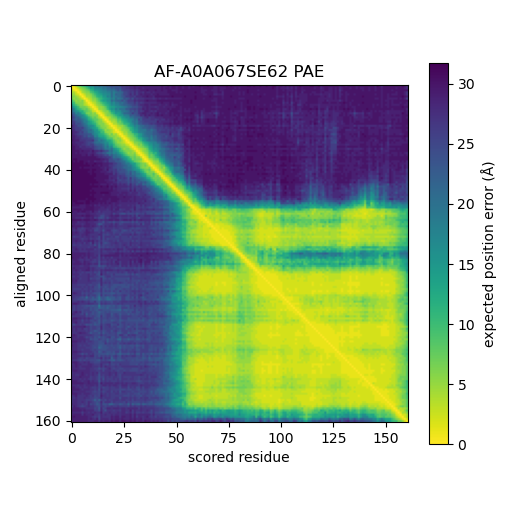 101 GLY A C 1
ATOM 801 O O . GLY A 1 101 ? 1.641 -5.108 8.968 1.00 89.44 101 GLY A O 1
ATOM 802 N N . TRP A 1 102 ? 3.349 -6.093 10.038 1.00 83.81 102 TRP A N 1
ATOM 803 C CA . TRP A 1 102 ? 2.619 -6.449 11.263 1.00 83.81 102 TRP A CA 1
ATOM 804 C C . TRP A 1 102 ? 1.713 -5.333 11.808 1.00 83.81 102 TRP A C 1
ATOM 806 O O . TRP A 1 102 ? 0.567 -5.573 12.170 1.00 83.81 102 TRP A O 1
ATOM 816 N N . TYR A 1 103 ? 2.200 -4.089 11.841 1.00 85.06 103 TYR A N 1
ATOM 817 C CA . TYR A 1 103 ? 1.406 -2.951 12.319 1.00 85.06 103 TYR A CA 1
ATOM 818 C C . TYR A 1 103 ? 0.115 -2.753 11.506 1.00 85.06 103 TYR A C 1
ATOM 820 O O . TYR A 1 103 ? -0.956 -2.505 12.057 1.00 85.06 103 TYR A O 1
ATOM 828 N N . SER A 1 104 ? 0.223 -2.897 10.189 1.00 86.50 104 SER A N 1
ATOM 829 C CA . SER A 1 104 ? -0.883 -2.781 9.249 1.00 86.50 104 SER A CA 1
ATOM 830 C C . SER A 1 104 ? -1.815 -3.997 9.319 1.00 86.50 104 SER A C 1
ATOM 832 O O . SER A 1 104 ? -3.030 -3.847 9.207 1.00 86.50 104 SER A O 1
ATOM 834 N N . ASP A 1 105 ? -1.285 -5.196 9.587 1.00 88.69 105 ASP A N 1
ATOM 835 C CA . ASP A 1 105 ? -2.085 -6.405 9.844 1.00 88.69 105 ASP A CA 1
ATOM 836 C C . ASP A 1 105 ? -2.968 -6.253 11.084 1.00 88.69 105 ASP A C 1
ATOM 838 O O . ASP A 1 105 ? -4.138 -6.630 11.059 1.00 88.69 105 ASP A O 1
ATOM 842 N N . LEU A 1 106 ? -2.448 -5.642 12.150 1.00 89.44 106 LEU A N 1
ATOM 843 C CA . LEU A 1 106 ? -3.238 -5.371 13.352 1.00 89.44 106 LEU A CA 1
ATOM 844 C C . LEU A 1 106 ? -4.335 -4.335 13.100 1.00 89.44 106 LEU A C 1
ATOM 846 O O . LEU A 1 106 ? -5.413 -4.440 13.682 1.00 89.44 106 LEU A O 1
ATOM 850 N N . LYS A 1 107 ? -4.066 -3.335 12.251 1.00 93.19 107 LYS A N 1
ATOM 851 C CA . LYS A 1 107 ? -5.002 -2.233 11.997 1.00 93.19 107 LYS A CA 1
ATOM 852 C C . LYS A 1 107 ? -6.057 -2.565 10.942 1.00 93.19 107 LYS A C 1
ATOM 854 O O . LYS A 1 107 ? -7.208 -2.199 11.127 1.00 93.19 107 LYS A O 1
ATOM 859 N N . TYR A 1 108 ? -5.679 -3.229 9.851 1.00 94.44 108 TYR A N 1
ATOM 860 C CA . TYR A 1 108 ? -6.526 -3.473 8.669 1.00 94.44 108 TYR A CA 1
ATOM 861 C C . TYR A 1 108 ? -6.841 -4.963 8.441 1.00 94.44 108 TYR A C 1
ATOM 863 O O . TYR A 1 108 ? -7.505 -5.342 7.469 1.00 94.44 108 TYR A O 1
ATOM 871 N N . GLY A 1 109 ? -6.357 -5.820 9.338 1.00 91.06 109 GLY A N 1
ATOM 872 C CA . GLY A 1 109 ? -6.501 -7.267 9.274 1.00 91.06 109 GLY A CA 1
ATOM 873 C C . GLY A 1 109 ? -5.424 -7.949 8.422 1.00 91.06 109 GLY A C 1
ATOM 874 O O . GLY A 1 109 ? -4.734 -7.290 7.638 1.00 91.06 109 GLY A O 1
ATOM 875 N N . PRO A 1 110 ? -5.307 -9.284 8.538 1.00 92.00 110 PRO A N 1
ATOM 876 C CA . PRO A 1 110 ? -4.313 -10.072 7.816 1.00 92.00 110 PRO A CA 1
ATOM 877 C C . PRO A 1 110 ? -4.536 -9.990 6.304 1.00 92.00 110 PRO A C 1
ATOM 879 O O . PRO A 1 110 ? -5.685 -9.979 5.847 1.00 92.00 110 PRO A O 1
ATOM 882 N N . GLY A 1 111 ? -3.433 -9.930 5.557 1.00 89.00 111 GLY A N 1
ATOM 883 C CA . GLY A 1 111 ? -3.414 -9.778 4.099 1.00 89.00 111 GLY A CA 1
ATOM 884 C C . GLY A 1 111 ? -2.718 -10.894 3.322 1.00 89.00 111 GLY A C 1
ATOM 885 O O . GLY A 1 111 ? -2.614 -10.803 2.103 1.00 89.00 111 GLY A O 1
ATOM 886 N N . VAL A 1 112 ? -2.196 -11.921 3.995 1.00 88.81 112 VAL A N 1
ATOM 887 C CA . VAL A 1 112 ? -1.491 -13.028 3.332 1.00 88.81 112 VAL A CA 1
ATOM 888 C C . VAL A 1 112 ? -2.494 -13.893 2.564 1.00 88.81 112 VAL A C 1
ATOM 890 O O . VAL A 1 112 ? -3.512 -14.296 3.121 1.00 88.81 112 VAL A O 1
ATOM 893 N N . GLY A 1 113 ? -2.196 -14.194 1.296 1.00 86.44 113 GLY A N 1
ATOM 894 C CA . GLY A 1 113 ? -3.056 -15.019 0.438 1.00 86.44 113 GLY A CA 1
ATOM 895 C C . GLY A 1 113 ? -4.230 -14.279 -0.216 1.00 86.44 113 GLY A C 1
ATOM 896 O O . GLY A 1 113 ? -5.077 -14.924 -0.822 1.00 86.44 113 GLY A O 1
ATOM 897 N N . MET A 1 114 ? -4.281 -12.947 -0.120 1.00 90.56 114 MET A N 1
ATOM 898 C CA . MET A 1 114 ? -5.214 -12.097 -0.869 1.00 90.56 114 MET A CA 1
ATOM 899 C C . MET A 1 114 ? -4.453 -10.999 -1.620 1.00 90.56 114 MET A C 1
ATOM 901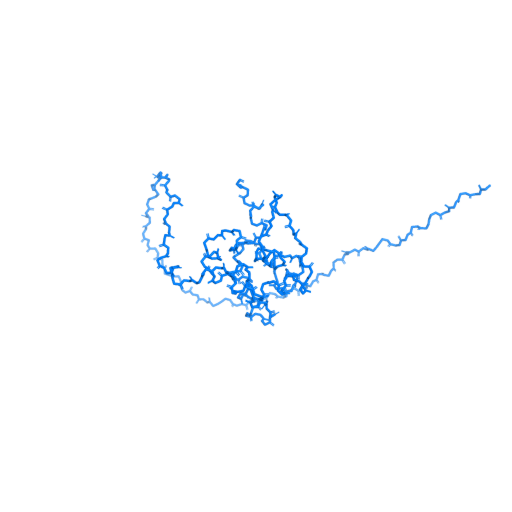 O O . MET A 1 114 ? -3.291 -10.714 -1.306 1.00 90.56 114 MET A O 1
ATOM 905 N N . LEU A 1 115 ? -5.090 -10.376 -2.613 1.00 93.62 115 LEU A N 1
ATOM 906 C CA . LEU A 1 115 ? -4.490 -9.232 -3.292 1.00 93.62 115 LEU A CA 1
ATOM 907 C C . LEU A 1 115 ? -4.489 -8.020 -2.354 1.00 93.62 115 LEU A C 1
ATOM 909 O O . LEU A 1 115 ? -5.371 -7.854 -1.504 1.00 93.62 115 LEU A O 1
ATOM 913 N N . ARG A 1 116 ? -3.501 -7.133 -2.513 1.00 95.25 116 ARG A N 1
ATOM 914 C CA . ARG A 1 116 ? -3.425 -5.905 -1.706 1.00 95.25 116 ARG A CA 1
ATOM 915 C C . ARG A 1 116 ? -4.630 -4.991 -1.940 1.00 95.25 116 ARG A C 1
ATOM 917 O O . ARG A 1 116 ? -5.033 -4.301 -1.005 1.00 95.25 116 ARG A O 1
ATOM 924 N N . VAL A 1 117 ? -5.215 -5.016 -3.144 1.00 95.88 117 VAL A N 1
ATOM 925 C CA . VAL A 1 117 ? -6.418 -4.235 -3.485 1.00 95.88 117 VAL A CA 1
ATOM 926 C C . VAL A 1 117 ? -7.625 -4.715 -2.683 1.00 95.88 117 VAL A C 1
ATOM 928 O O . VAL A 1 117 ? -8.219 -3.920 -1.962 1.00 95.88 117 VAL A O 1
ATOM 931 N N . ASP A 1 118 ? -7.875 -6.025 -2.656 1.00 95.12 118 ASP A N 1
ATOM 932 C CA . ASP A 1 118 ? -8.963 -6.628 -1.878 1.00 95.12 118 ASP A CA 1
ATOM 933 C C . ASP A 1 118 ? -8.808 -6.328 -0.381 1.00 95.12 118 ASP A C 1
ATOM 935 O O . ASP A 1 118 ? -9.771 -6.058 0.340 1.00 95.12 118 ASP A O 1
ATOM 939 N N . ARG A 1 119 ? -7.563 -6.355 0.113 1.00 95.88 119 ARG A N 1
ATOM 940 C CA . ARG A 1 119 ? -7.255 -6.033 1.510 1.00 95.88 119 ARG A CA 1
ATOM 941 C C . ARG A 1 119 ? -7.584 -4.575 1.819 1.00 95.88 119 ARG A C 1
ATOM 943 O O . ARG A 1 119 ? -8.139 -4.289 2.883 1.00 95.88 119 ARG A O 1
ATOM 950 N N . TRP A 1 120 ? -7.220 -3.669 0.916 1.00 97.00 120 TRP A N 1
ATOM 951 C CA . TRP A 1 120 ? -7.502 -2.243 1.035 1.00 97.00 120 TRP A CA 1
ATOM 952 C C . TRP A 1 120 ? -9.012 -1.983 1.025 1.00 97.00 120 TRP A C 1
ATOM 954 O O . TRP A 1 120 ? -9.522 -1.319 1.925 1.00 97.00 120 TRP A O 1
ATOM 964 N N . GLU A 1 121 ? -9.745 -2.581 0.086 1.00 96.56 121 GLU A N 1
ATOM 965 C CA . GLU A 1 121 ? -11.202 -2.445 -0.017 1.00 96.56 121 GLU A CA 1
ATOM 966 C C . GLU A 1 121 ? -11.911 -2.970 1.227 1.00 96.56 121 GLU A C 1
ATOM 968 O O . GLU A 1 121 ? -12.757 -2.282 1.796 1.00 96.56 121 GLU A O 1
ATOM 973 N N . ARG A 1 122 ? -11.504 -4.140 1.732 1.00 96.06 122 ARG A N 1
ATOM 974 C CA . ARG A 1 122 ? -12.035 -4.680 2.989 1.00 96.06 122 ARG A CA 1
ATOM 975 C C . ARG A 1 122 ? -11.820 -3.708 4.149 1.00 96.06 122 ARG A C 1
ATOM 977 O O . ARG A 1 122 ? -12.730 -3.491 4.943 1.00 96.06 122 ARG A O 1
ATOM 984 N N . ALA A 1 123 ? -10.629 -3.123 4.264 1.00 96.38 123 ALA A N 1
ATOM 985 C CA . ALA A 1 123 ? -10.330 -2.159 5.319 1.00 96.38 123 ALA A CA 1
ATOM 986 C C . ALA A 1 123 ? -11.176 -0.881 5.193 1.00 96.38 123 ALA A C 1
ATOM 988 O O . ALA A 1 123 ? -11.652 -0.362 6.205 1.00 96.38 123 ALA A O 1
ATOM 989 N N . GLN A 1 124 ? -11.413 -0.417 3.964 1.00 96.56 124 GLN A N 1
ATOM 990 C CA . GLN A 1 124 ? -12.290 0.716 3.673 1.00 96.56 124 GLN A CA 1
ATOM 991 C C . GLN A 1 124 ? -13.747 0.411 4.046 1.00 96.56 124 GLN A C 1
ATOM 993 O O . GLN A 1 124 ? -14.393 1.222 4.706 1.00 96.56 124 GLN A O 1
ATOM 998 N N . MET A 1 125 ? -14.252 -0.774 3.690 1.00 96.12 125 MET A N 1
ATOM 999 C CA . MET A 1 125 ? -15.605 -1.227 4.042 1.00 96.12 125 MET A CA 1
ATOM 1000 C C . MET A 1 125 ? -15.815 -1.334 5.555 1.00 96.12 125 MET A C 1
ATOM 1002 O O . MET A 1 125 ? -16.914 -1.092 6.047 1.00 96.12 125 MET A O 1
ATOM 1006 N N . LEU A 1 126 ? -14.762 -1.680 6.299 1.00 94.88 126 LEU A N 1
ATOM 1007 C CA . LEU A 1 126 ? -14.772 -1.730 7.761 1.00 94.88 126 LEU A CA 1
ATOM 1008 C C . LEU A 1 126 ? -14.583 -0.351 8.419 1.00 94.88 126 LEU A C 1
ATOM 1010 O O . LEU A 1 126 ? -14.594 -0.264 9.645 1.00 94.88 126 LEU A O 1
ATOM 1014 N N . GLY A 1 127 ? -14.394 0.717 7.636 1.00 95.06 127 GLY A N 1
ATOM 1015 C CA . GLY A 1 127 ? -14.201 2.076 8.148 1.00 95.06 127 GLY A CA 1
ATOM 1016 C C . GLY A 1 127 ? -12.862 2.289 8.861 1.00 95.06 127 GLY A C 1
ATOM 1017 O O . GLY A 1 127 ? -12.764 3.154 9.726 1.00 95.06 127 GLY A O 1
ATOM 1018 N N . LEU A 1 128 ? -11.832 1.500 8.532 1.00 93.69 128 LEU A N 1
ATOM 1019 C CA . LEU A 1 128 ? -10.520 1.539 9.201 1.00 93.69 128 LEU A CA 1
ATOM 1020 C C . LEU A 1 128 ? -9.568 2.605 8.627 1.00 93.69 128 LEU A C 1
ATOM 1022 O O . LEU A 1 128 ? -8.456 2.766 9.140 1.00 93.69 128 LEU A O 1
ATOM 1026 N N . ASP A 1 129 ? -10.013 3.319 7.589 1.00 94.50 129 ASP A N 1
ATOM 1027 C CA . ASP A 1 129 ? -9.298 4.398 6.894 1.00 94.50 129 ASP A CA 1
ATOM 1028 C C . ASP A 1 129 ? -7.883 3.976 6.433 1.00 94.50 129 ASP A C 1
ATOM 1030 O O . ASP A 1 129 ? -6.862 4.429 6.974 1.00 94.50 129 ASP A O 1
ATOM 1034 N N . PRO A 1 130 ? -7.787 3.009 5.496 1.00 95.50 130 PRO A N 1
ATOM 1035 C CA . PRO A 1 130 ? -6.516 2.630 4.899 1.00 95.50 130 PRO A CA 1
ATOM 1036 C C . PRO A 1 130 ? -5.938 3.781 4.048 1.00 95.50 130 PRO A C 1
ATOM 1038 O O . PRO A 1 130 ? -6.682 4.531 3.420 1.00 95.50 130 PRO A O 1
ATOM 1041 N N . PRO A 1 131 ? -4.603 3.933 3.948 1.00 95.00 131 PRO A N 1
ATOM 1042 C CA . PRO A 1 131 ? -4.017 5.069 3.241 1.00 95.00 131 PRO A CA 1
ATOM 1043 C C . PRO A 1 131 ? -4.355 5.067 1.746 1.00 95.00 131 PRO A C 1
ATOM 1045 O O . PRO A 1 131 ? -4.084 4.088 1.049 1.00 95.00 131 PRO A O 1
ATOM 1048 N N . GLN A 1 132 ? -4.858 6.191 1.230 1.00 95.00 132 GLN A N 1
ATOM 1049 C CA . GLN A 1 132 ? -5.247 6.321 -0.181 1.00 95.00 132 GLN A CA 1
ATOM 1050 C C . GLN A 1 132 ? -4.082 6.089 -1.154 1.00 95.00 132 GLN A C 1
ATOM 1052 O O . GLN A 1 132 ? -4.279 5.541 -2.234 1.00 95.00 132 GLN A O 1
ATOM 1057 N N . ILE A 1 133 ? -2.856 6.441 -0.750 1.00 94.12 133 ILE A N 1
ATOM 1058 C CA . ILE A 1 133 ? -1.653 6.249 -1.571 1.00 94.12 133 ILE A CA 1
ATOM 1059 C C . ILE A 1 133 ? -1.444 4.784 -1.970 1.00 94.12 133 ILE A C 1
ATOM 1061 O O . ILE A 1 133 ? -0.962 4.511 -3.063 1.00 94.12 133 ILE A O 1
ATOM 1065 N N . VAL A 1 134 ? -1.847 3.843 -1.107 1.00 94.94 134 VAL A N 1
ATOM 1066 C CA . VAL A 1 134 ? -1.778 2.409 -1.400 1.00 94.94 134 VAL A CA 1
ATOM 1067 C C . VAL A 1 134 ? -2.707 2.081 -2.564 1.00 94.94 134 VAL A C 1
ATOM 1069 O O . VAL A 1 134 ? -2.267 1.455 -3.522 1.00 94.94 134 VAL A O 1
ATOM 1072 N N . LYS A 1 135 ? -3.953 2.570 -2.532 1.00 95.62 135 LYS A N 1
ATOM 1073 C CA . LYS A 1 135 ? -4.918 2.376 -3.620 1.00 95.62 135 LYS A CA 1
ATOM 1074 C C . LYS A 1 135 ? -4.407 2.961 -4.934 1.00 95.62 135 LYS A C 1
ATOM 1076 O O . LYS A 1 135 ? -4.392 2.267 -5.940 1.00 95.62 135 LYS A O 1
ATOM 1081 N N . THR A 1 136 ? -3.899 4.194 -4.892 1.00 94.81 136 THR A N 1
ATOM 1082 C CA . THR A 1 136 ? -3.348 4.872 -6.072 1.00 94.81 136 THR A CA 1
ATOM 1083 C C . THR A 1 136 ? -2.211 4.081 -6.710 1.00 94.81 136 THR A C 1
ATOM 1085 O O . THR A 1 136 ? -2.155 4.007 -7.927 1.00 94.81 136 THR A O 1
ATOM 1088 N N . ILE A 1 137 ? -1.326 3.461 -5.920 1.00 94.88 137 ILE A N 1
ATOM 1089 C CA . ILE A 1 137 ? -0.256 2.603 -6.452 1.00 94.88 137 ILE A CA 1
ATOM 1090 C C . ILE A 1 137 ? -0.840 1.332 -7.090 1.00 94.88 137 ILE A C 1
ATOM 1092 O O . ILE A 1 137 ? -0.372 0.904 -8.144 1.00 94.88 137 ILE A O 1
ATOM 1096 N N . LEU A 1 138 ? -1.852 0.723 -6.470 1.00 94.38 138 LEU A N 1
ATOM 1097 C CA . LEU A 1 138 ? -2.460 -0.527 -6.939 1.00 94.38 138 LEU A CA 1
ATOM 1098 C C . LEU A 1 138 ? -3.313 -0.352 -8.205 1.00 94.38 138 LEU A C 1
ATOM 1100 O O . LEU A 1 138 ? -3.389 -1.276 -9.006 1.00 94.38 138 LEU A O 1
ATOM 1104 N N . GLU A 1 139 ? -3.885 0.833 -8.422 1.00 93.75 139 GLU A N 1
ATOM 1105 C CA . GLU A 1 139 ? -4.670 1.201 -9.613 1.00 93.75 139 GLU A CA 1
ATOM 1106 C C . GLU A 1 139 ? -3.796 1.601 -10.825 1.00 93.75 139 GLU A C 1
ATOM 1108 O O . GLU A 1 139 ? -4.294 2.126 -11.818 1.00 93.75 139 GLU A O 1
ATOM 1113 N N . THR A 1 140 ? -2.483 1.358 -10.770 1.00 94.00 140 THR A N 1
ATOM 1114 C CA . THR A 1 140 ? -1.562 1.589 -11.899 1.00 94.00 140 THR A CA 1
ATOM 1115 C C . THR A 1 140 ? -1.375 0.333 -12.744 1.00 94.00 140 THR A C 1
ATOM 1117 O O . THR A 1 140 ? -1.596 -0.785 -12.270 1.00 94.00 140 THR A O 1
ATOM 1120 N N . LYS A 1 141 ? -0.860 0.487 -13.974 1.00 92.50 141 LYS A N 1
ATOM 1121 C CA . LYS A 1 141 ? -0.473 -0.654 -14.831 1.00 92.50 141 LYS A CA 1
ATOM 1122 C C . LYS A 1 141 ? 0.430 -1.644 -14.091 1.00 92.50 141 LYS A C 1
ATOM 1124 O O . LYS A 1 141 ? 0.234 -2.855 -14.156 1.00 92.50 141 LYS A O 1
ATOM 1129 N N . GLN A 1 142 ? 1.402 -1.126 -13.345 1.00 91.44 142 GLN A N 1
ATOM 1130 C CA . GLN A 1 142 ? 2.316 -1.923 -12.535 1.00 91.44 142 GLN A CA 1
ATOM 1131 C C . GLN A 1 142 ? 1.613 -2.590 -11.342 1.00 91.44 142 GLN A C 1
ATOM 1133 O O . GLN A 1 142 ? 1.931 -3.733 -11.019 1.00 91.44 142 GLN A O 1
ATOM 1138 N N . GLY A 1 143 ? 0.649 -1.910 -10.717 1.00 90.50 143 GLY A N 1
ATOM 1139 C CA . GLY A 1 143 ? -0.165 -2.434 -9.617 1.00 90.50 143 GLY A CA 1
ATOM 1140 C C . GLY A 1 143 ? -0.990 -3.661 -9.988 1.00 90.50 143 GLY A C 1
ATOM 1141 O O . GLY A 1 143 ? -1.081 -4.597 -9.195 1.00 90.50 143 GLY A O 1
ATOM 1142 N N . VAL A 1 144 ? -1.513 -3.700 -11.214 1.00 90.00 144 VAL A N 1
ATOM 1143 C CA . VAL A 1 144 ? -2.281 -4.843 -11.726 1.00 90.00 144 VAL A CA 1
ATOM 1144 C C . VAL A 1 144 ? -1.370 -5.908 -12.349 1.00 90.00 144 VAL A C 1
ATOM 1146 O O . VAL A 1 144 ? -1.604 -7.105 -12.167 1.00 90.00 144 VAL A O 1
ATOM 1149 N N . GLY A 1 145 ? -0.314 -5.495 -13.056 1.00 88.38 145 GLY A N 1
ATOM 1150 C CA . GLY A 1 145 ? 0.542 -6.393 -13.837 1.00 88.38 145 GLY A CA 1
ATOM 1151 C C . GLY A 1 145 ? 1.647 -7.104 -13.050 1.00 88.38 145 GLY A C 1
ATOM 1152 O O . GLY A 1 145 ? 1.995 -8.236 -13.378 1.00 88.38 145 GLY A O 1
ATOM 1153 N N . LEU A 1 146 ? 2.212 -6.485 -12.007 1.00 90.06 146 LEU A N 1
ATOM 1154 C CA . LEU A 1 146 ? 3.402 -7.008 -11.327 1.00 90.06 146 LEU A CA 1
ATOM 1155 C C . LEU A 1 146 ? 3.042 -7.694 -10.009 1.00 90.06 146 LEU A C 1
ATOM 1157 O O . LEU A 1 146 ? 2.590 -7.042 -9.067 1.00 90.06 146 LEU A O 1
ATOM 1161 N N . TYR A 1 147 ? 3.341 -8.994 -9.899 1.00 88.94 147 TYR A N 1
ATOM 1162 C CA . TYR A 1 147 ? 3.049 -9.799 -8.701 1.00 88.94 147 TYR A CA 1
ATOM 1163 C C . TYR A 1 147 ? 3.577 -9.144 -7.412 1.00 88.94 147 TYR A C 1
ATOM 1165 O O . TYR A 1 147 ? 2.855 -9.031 -6.428 1.00 88.94 147 TYR A O 1
ATOM 1173 N N . ARG A 1 148 ? 4.799 -8.594 -7.442 1.00 88.19 148 ARG A N 1
ATOM 1174 C CA . ARG A 1 148 ? 5.444 -7.944 -6.288 1.00 88.19 148 ARG A CA 1
ATOM 1175 C C . ARG A 1 148 ? 4.717 -6.693 -5.777 1.00 88.19 148 ARG A C 1
ATOM 1177 O O . ARG A 1 148 ? 4.917 -6.312 -4.624 1.00 88.19 148 ARG A O 1
ATOM 1184 N N . ILE A 1 149 ? 3.882 -6.063 -6.608 1.00 92.12 149 ILE A N 1
ATOM 1185 C CA . ILE A 1 149 ? 3.075 -4.872 -6.283 1.00 92.12 149 ILE A CA 1
ATOM 1186 C C . ILE A 1 149 ? 1.620 -5.267 -5.987 1.00 92.12 149 ILE A C 1
ATOM 1188 O O . ILE A 1 149 ? 1.012 -4.730 -5.062 1.00 92.12 149 ILE A O 1
ATOM 1192 N N . ARG A 1 150 ? 1.080 -6.259 -6.693 1.00 93.06 150 ARG A N 1
ATOM 1193 C CA . ARG A 1 150 ? -0.300 -6.719 -6.520 1.00 93.06 150 ARG A CA 1
ATOM 1194 C C . ARG A 1 150 ? -0.511 -7.574 -5.267 1.00 93.06 150 ARG A C 1
ATOM 1196 O O . ARG A 1 150 ? -1.544 -7.469 -4.605 1.00 93.06 150 ARG A O 1
ATOM 1203 N N . GLU A 1 151 ? 0.447 -8.437 -4.949 1.00 91.75 151 GLU A N 1
ATOM 1204 C CA . GLU A 1 151 ? 0.323 -9.479 -3.926 1.00 91.75 151 GLU A CA 1
ATOM 1205 C C . GLU A 1 151 ? 1.113 -9.142 -2.668 1.00 91.75 151 GLU A C 1
ATOM 1207 O O . GLU A 1 151 ? 2.106 -8.422 -2.715 1.00 91.75 151 GLU A O 1
ATOM 1212 N N . HIS A 1 152 ? 0.694 -9.705 -1.534 1.00 91.50 152 HIS A N 1
ATOM 1213 C CA . HIS A 1 152 ? 1.387 -9.545 -0.258 1.00 91.50 152 HIS A CA 1
ATOM 1214 C C . HIS A 1 152 ? 2.870 -9.955 -0.341 1.00 91.50 152 HIS A C 1
ATOM 1216 O O . HIS A 1 152 ? 3.216 -10.959 -0.962 1.00 91.50 152 HIS A O 1
ATOM 1222 N N . CYS A 1 153 ? 3.765 -9.237 0.344 1.00 87.12 153 CYS A N 1
ATOM 1223 C CA . CYS A 1 153 ? 5.216 -9.464 0.249 1.00 87.12 153 CYS A CA 1
ATOM 1224 C C . CYS A 1 153 ? 5.663 -10.867 0.701 1.00 87.12 153 CYS A C 1
ATOM 1226 O O . CYS A 1 153 ? 6.691 -11.367 0.254 1.00 87.12 153 CYS A O 1
ATOM 1228 N N . MET A 1 154 ? 4.872 -11.514 1.560 1.00 83.44 154 MET A N 1
ATOM 1229 C CA . MET A 1 154 ? 5.109 -12.883 2.031 1.00 83.44 154 MET A CA 1
ATOM 1230 C C . MET A 1 154 ? 4.558 -13.963 1.089 1.00 83.44 154 MET A C 1
ATOM 1232 O O . MET A 1 154 ? 4.913 -15.124 1.255 1.00 83.44 154 MET A O 1
ATOM 1236 N N . THR A 1 155 ? 3.715 -13.624 0.107 1.00 81.25 155 THR A N 1
ATOM 1237 C CA . THR A 1 155 ? 3.091 -14.607 -0.800 1.00 81.25 155 THR A CA 1
ATOM 1238 C C . THR A 1 155 ? 4.148 -15.425 -1.542 1.00 81.25 155 THR A C 1
ATOM 1240 O O . THR A 1 155 ? 4.059 -16.648 -1.576 1.00 81.25 155 THR A O 1
ATOM 1243 N N . ALA A 1 156 ? 5.217 -14.779 -2.021 1.00 68.56 156 ALA A N 1
ATOM 1244 C CA . ALA A 1 156 ? 6.329 -15.462 -2.685 1.00 68.56 156 ALA A CA 1
ATOM 1245 C C . ALA A 1 156 ? 7.053 -16.480 -1.780 1.00 68.56 156 ALA A C 1
ATOM 1247 O O . ALA A 1 156 ? 7.534 -17.497 -2.265 1.00 68.56 156 ALA A O 1
ATOM 1248 N N . LEU A 1 157 ? 7.109 -16.238 -0.464 1.00 66.19 157 LEU A N 1
ATOM 1249 C CA . LEU A 1 157 ? 7.738 -17.159 0.492 1.00 66.19 157 LEU A CA 1
ATOM 1250 C C . LEU A 1 157 ? 6.843 -18.355 0.829 1.00 66.19 157 LEU A C 1
ATOM 1252 O O . LEU A 1 157 ? 7.349 -19.421 1.161 1.00 66.19 157 LEU A O 1
ATOM 1256 N N . VAL A 1 158 ? 5.522 -18.173 0.768 1.00 60.25 158 VAL A N 1
ATOM 1257 C CA . VAL A 1 158 ? 4.542 -19.221 1.088 1.00 60.25 158 VAL A CA 1
ATOM 1258 C C . VAL A 1 158 ? 4.379 -20.201 -0.073 1.00 60.25 158 VAL A C 1
ATOM 1260 O O . VAL A 1 158 ? 4.207 -21.392 0.168 1.00 60.25 158 VAL A O 1
ATOM 1263 N N . TYR A 1 159 ? 4.456 -19.716 -1.315 1.00 63.25 159 TYR A N 1
ATOM 1264 C CA . TYR A 1 159 ? 4.195 -20.523 -2.511 1.00 63.25 159 TY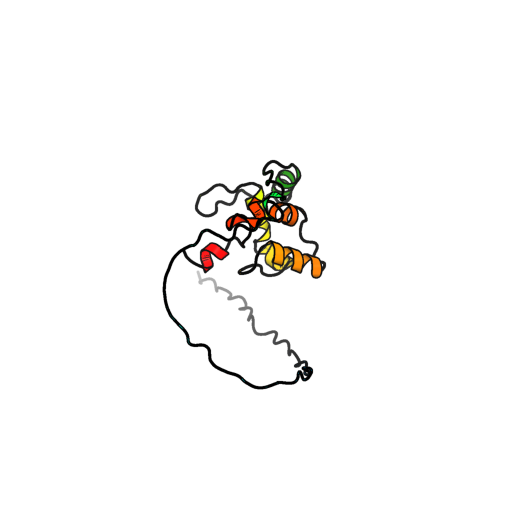R A CA 1
ATOM 1265 C C . TYR A 1 159 ? 5.444 -20.993 -3.267 1.00 63.25 159 TYR A C 1
ATOM 1267 O O . TYR A 1 159 ? 5.281 -21.534 -4.350 1.00 63.25 159 TYR A O 1
ATOM 1275 N N . GLY A 1 160 ? 6.644 -20.821 -2.693 1.00 52.47 160 GLY A N 1
ATOM 1276 C CA . GLY A 1 160 ? 7.909 -21.446 -3.108 1.00 52.47 160 GLY A CA 1
ATOM 1277 C C . GLY A 1 160 ? 8.032 -21.797 -4.595 1.00 52.47 160 GLY A C 1
ATOM 1278 O O . GLY A 1 160 ? 7.774 -22.940 -4.964 1.00 52.47 160 GLY A O 1
ATOM 1279 N N . ASN A 1 161 ? 8.470 -20.830 -5.404 1.00 41.56 161 ASN A N 1
ATOM 1280 C CA . ASN A 1 161 ? 9.057 -21.094 -6.721 1.00 41.56 161 ASN A CA 1
ATOM 1281 C C . ASN A 1 161 ? 10.581 -21.083 -6.612 1.00 41.56 161 ASN A C 1
ATOM 1283 O O . ASN A 1 161 ? 11.100 -20.146 -5.958 1.00 41.56 161 ASN A O 1
#

InterPro domains:
  IPR007218 DNA polymerase delta, subunit 4 [PF04081] (41-144)
  IPR007218 DNA polymerase delta, subunit 4 [PTHR14303] (58-143)

Radius of gyration: 24.59 Å; Cα contacts (8 Å, |Δi|>4): 117; chains: 1; bounding box: 65×51×75 Å

Organism: Galerina marginata (strain CBS 339.88) (NCBI:txid685588)